Protein AF-A0A540LG36-F1 (afdb_monomer)

Radius of gyration: 17.88 Å; Cα contacts (8 Å, |Δi|>4): 148; chains: 1; bounding box: 39×30×58 Å

Solvent-accessible surface area (backbone atoms only — not comparable to full-atom values): 8344 Å² total; per-residue (Å²): 138,85,85,76,84,74,53,69,62,59,56,51,29,54,52,35,44,75,70,75,39,90,58,82,87,63,57,72,66,62,44,51,52,53,53,48,53,54,43,40,43,53,33,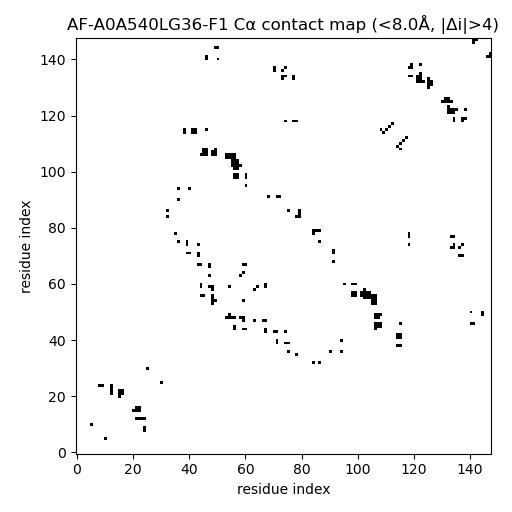24,48,17,49,53,12,50,76,41,79,91,29,21,35,30,46,34,57,71,78,36,40,70,62,39,50,53,42,40,54,38,49,48,52,40,51,24,66,76,65,76,50,82,81,69,83,65,48,68,61,52,49,50,56,52,34,61,79,49,23,83,43,75,35,53,84,58,66,44,78,82,48,49,34,53,60,48,52,53,24,54,52,28,45,75,71,74,42,73,56,61,38,57,67,63,50,48,54,35,43,78,69,64,78,97

Mean predicted aligned error: 4.26 Å

Foldseek 3Di:
DDPDPDDPLVVVQVVCVVVVHHHDDDDPQVVLLVVLLVLLLLLLQQLQLLVVPPAFLLSCVPVVVVSSLVSSVLSQQLSCVVVVHDHDPPSSVVSSVVSVVRRHHHHHCPPCVVGNVVLVVQQVVQVVVVHHRSRVSSNVSCVVSVVD

Nearest PDB structures (foldseek):
  8ix9-assembly1_B  TM=7.275E-01  e=2.380E-02  Pseudomonas aeruginosa
  3i83-assembly1_A  TM=6.604E-01  e=3.869E-02  Methylococcus capsulatus
  5ayv-assembly1_A  TM=7.204E-01  e=1.202E-01  Thermococcus kodakarensis KOD1
  3i83-assembly1_B  TM=6.446E-01  e=3.539E-01  Methylococcus capsulatus

Organism: Malus baccata (NCBI:txid106549)

Secondary structure (DSSP, 8-state):
-------HHHHHHHHHHHTT-------HHHHHHHHHHHHHHHHHHHHHHHHSTT-BHHHHHHHSHHHHHHHHHHHHHHHHHHHT--PPTTHHHHHHHHHHHTTTSBP---SGGGTTHHHHHHHHHHHHTTPPPS-HHHHHHHHHTT--

Sequence (148 aa):
MNKHKKLWASTVADRSHAGGLTCKVLNKEKFQKQMLEKLIWISAFMLVGARHPGTTVGGVEKEYRSEVSSLIAELASAAAAEKGLVFEEAMEHRLCAYSRTVAHFPTAVKEFKWRIGWFYSLSEKAIAEGKPDPCPLHTTWLKDLKVV

pLDDT: mean 94.15, std 10.39, range [35.66, 98.62]

Structure (mmCIF, N/CA/C/O backbone):
data_AF-A0A540LG36-F1
#
_entry.id   AF-A0A540LG36-F1
#
loop_
_atom_site.group_PDB
_atom_site.id
_atom_site.type_symbol
_atom_site.label_atom_id
_atom_site.label_alt_id
_atom_site.label_comp_id
_atom_site.label_asym_id
_atom_site.label_entity_id
_atom_site.label_seq_id
_atom_site.pdbx_PDB_ins_code
_atom_site.Cartn_x
_atom_site.Cartn_y
_atom_site.Cartn_z
_atom_site.occupancy
_atom_site.B_iso_or_equiv
_atom_site.auth_seq_id
_atom_site.auth_comp_id
_atom_site.auth_asym_id
_atom_site.auth_atom_id
_atom_site.pdbx_PDB_model_num
ATOM 1 N N . MET A 1 1 ? -10.102 -16.052 -43.527 1.00 35.66 1 MET A N 1
ATOM 2 C CA . MET A 1 1 ? -8.827 -15.913 -42.787 1.00 35.66 1 MET A CA 1
ATOM 3 C C . MET A 1 1 ? -8.577 -14.422 -42.563 1.00 35.66 1 MET A C 1
ATOM 5 O O . MET A 1 1 ? -8.169 -13.740 -43.492 1.00 35.66 1 MET A O 1
ATOM 9 N N . ASN A 1 2 ? -8.979 -13.868 -41.413 1.00 39.00 2 ASN A N 1
ATOM 10 C CA . ASN A 1 2 ? -9.027 -12.413 -41.216 1.00 39.00 2 ASN A CA 1
ATOM 11 C C . ASN A 1 2 ? -7.686 -11.905 -40.653 1.00 39.00 2 ASN A C 1
ATOM 13 O O . ASN A 1 2 ? -7.287 -12.297 -39.557 1.00 39.00 2 ASN A O 1
ATOM 17 N N . LYS A 1 3 ? -6.971 -11.079 -41.426 1.00 46.31 3 LYS A N 1
ATOM 18 C CA . LYS A 1 3 ? -5.649 -10.531 -41.085 1.00 46.31 3 LYS A CA 1
ATOM 19 C C . LYS A 1 3 ? -5.762 -9.541 -39.912 1.00 46.31 3 LYS A C 1
ATOM 21 O O . LYS A 1 3 ? -6.313 -8.459 -40.053 1.00 46.31 3 LYS A O 1
ATOM 26 N N . HIS A 1 4 ? -5.230 -9.953 -38.761 1.00 51.12 4 HIS A N 1
ATOM 27 C CA . HIS A 1 4 ? -4.716 -9.153 -37.639 1.00 51.12 4 HIS A CA 1
ATOM 28 C C . HIS A 1 4 ? -5.424 -7.829 -37.294 1.00 51.12 4 HIS A C 1
ATOM 30 O O . HIS A 1 4 ? -4.893 -6.743 -37.518 1.00 51.12 4 HIS A O 1
ATOM 36 N N . LYS A 1 5 ? -6.545 -7.907 -36.570 1.00 50.66 5 LYS A N 1
ATOM 37 C CA . LYS A 1 5 ? -6.963 -6.804 -35.693 1.00 50.66 5 LYS A CA 1
ATOM 38 C C . LYS A 1 5 ? -6.040 -6.810 -34.464 1.00 50.66 5 LYS A C 1
ATOM 40 O O . LYS A 1 5 ? -6.318 -7.513 -33.495 1.00 50.66 5 LYS A O 1
ATOM 45 N N . LYS A 1 6 ? -4.902 -6.103 -34.512 1.00 56.28 6 LYS A N 1
ATOM 46 C CA . LYS A 1 6 ? -4.067 -5.905 -33.310 1.00 56.28 6 LYS A CA 1
ATOM 47 C C . LYS A 1 6 ? -4.916 -5.192 -32.251 1.00 56.28 6 LYS A C 1
ATOM 49 O O . LYS A 1 6 ? -5.488 -4.138 -32.524 1.00 56.28 6 LYS A O 1
ATOM 54 N N . LEU A 1 7 ? -5.033 -5.776 -31.055 1.00 80.44 7 LEU A N 1
ATOM 55 C CA . LEU A 1 7 ? -5.702 -5.118 -29.930 1.00 80.44 7 LEU A CA 1
ATOM 56 C C . LEU A 1 7 ? -4.903 -3.873 -29.534 1.00 80.44 7 LEU A C 1
ATOM 58 O O . LEU A 1 7 ? -3.678 -3.941 -29.450 1.00 80.44 7 LEU A O 1
ATOM 62 N N . TRP A 1 8 ? -5.582 -2.764 -29.233 1.00 92.06 8 TRP A N 1
ATOM 63 C CA . TRP A 1 8 ? -4.961 -1.482 -28.864 1.00 92.06 8 TRP A CA 1
ATOM 64 C C . TRP A 1 8 ? -3.843 -1.619 -27.821 1.00 92.06 8 TRP A C 1
ATOM 66 O O . TRP A 1 8 ? -2.798 -0.991 -27.963 1.00 92.06 8 TRP A O 1
ATOM 76 N N . ALA A 1 9 ? -4.018 -2.505 -26.836 1.00 91.88 9 ALA A N 1
ATOM 77 C CA . ALA A 1 9 ? -3.006 -2.797 -25.823 1.00 91.88 9 ALA A CA 1
ATOM 78 C C . ALA A 1 9 ? -1.682 -3.320 -26.416 1.00 91.88 9 ALA A C 1
ATOM 80 O O . ALA A 1 9 ? -0.617 -2.861 -26.017 1.00 91.88 9 ALA A O 1
ATOM 81 N N . SER A 1 10 ? -1.734 -4.227 -27.402 1.00 93.25 10 SER A N 1
ATOM 82 C CA . SER A 1 10 ? -0.529 -4.713 -28.097 1.00 93.25 10 SER A CA 1
ATOM 83 C C . SER A 1 10 ? 0.155 -3.614 -28.905 1.00 93.25 10 SER A C 1
ATOM 85 O O . SER A 1 10 ? 1.371 -3.504 -28.869 1.00 93.25 10 SER A O 1
ATOM 87 N N . THR A 1 11 ? -0.615 -2.740 -29.557 1.00 95.00 11 THR A N 1
ATOM 88 C CA . THR A 1 11 ? -0.055 -1.613 -30.313 1.00 95.00 11 THR A CA 1
ATOM 89 C C . THR A 1 11 ? 0.651 -0.612 -29.398 1.00 95.00 11 THR A C 1
ATOM 91 O O . THR A 1 11 ? 1.697 -0.080 -29.761 1.00 95.00 11 THR A O 1
ATOM 94 N N . VAL A 1 12 ? 0.100 -0.349 -28.208 1.00 94.94 12 VAL A N 1
ATOM 95 C CA . VAL A 1 12 ? 0.756 0.496 -27.199 1.00 94.94 12 VAL A CA 1
ATOM 96 C C . VAL A 1 12 ? 2.036 -0.167 -26.694 1.00 94.94 12 VAL A C 1
ATOM 98 O O . VAL A 1 12 ? 3.071 0.491 -26.667 1.00 94.94 12 VAL A O 1
ATOM 101 N N . ALA A 1 13 ? 1.995 -1.463 -26.374 1.00 95.88 13 ALA A N 1
ATOM 102 C CA . ALA A 1 13 ? 3.178 -2.191 -25.926 1.00 95.88 13 ALA A CA 1
ATOM 103 C C . ALA A 1 13 ? 4.292 -2.203 -26.984 1.00 95.88 13 ALA A C 1
ATOM 105 O O . ALA A 1 13 ? 5.438 -1.915 -26.651 1.00 95.88 13 ALA A O 1
ATOM 106 N N . ASP A 1 14 ? 3.960 -2.442 -28.257 1.00 96.00 14 ASP A N 1
ATOM 107 C CA . ASP A 1 14 ? 4.911 -2.381 -29.375 1.00 96.00 14 ASP A CA 1
ATOM 108 C C . ASP A 1 14 ? 5.592 -1.003 -29.456 1.00 96.00 14 ASP A C 1
ATOM 110 O O . ASP A 1 14 ? 6.807 -0.916 -29.626 1.00 96.00 14 ASP A O 1
ATOM 114 N N . ARG A 1 15 ? 4.827 0.085 -29.283 1.00 96.50 15 ARG A 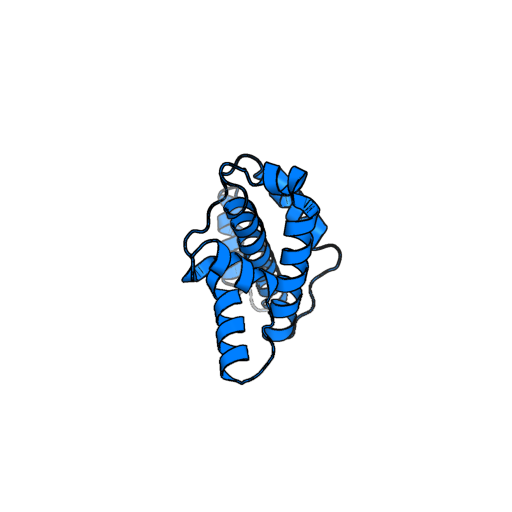N 1
ATOM 115 C CA . ARG A 1 15 ? 5.367 1.456 -29.274 1.00 96.50 15 ARG A CA 1
ATOM 116 C C . ARG A 1 15 ? 6.262 1.721 -28.065 1.00 96.50 15 ARG A C 1
ATOM 118 O O . ARG A 1 15 ? 7.310 2.338 -28.226 1.00 96.50 15 ARG A O 1
ATOM 125 N N . SER A 1 16 ? 5.881 1.251 -26.878 1.00 97.06 16 SER A N 1
ATOM 126 C CA . SER A 1 16 ? 6.720 1.353 -25.679 1.00 97.06 16 SER A CA 1
ATOM 127 C C . SER A 1 16 ? 8.047 0.611 -25.861 1.00 97.06 16 SER A C 1
ATOM 129 O O . SER A 1 16 ? 9.096 1.189 -25.585 1.00 97.06 16 SER A O 1
ATOM 131 N N . HIS A 1 17 ? 8.018 -0.612 -26.402 1.00 97.56 17 HIS A N 1
ATOM 132 C CA . HIS A 1 17 ? 9.227 -1.388 -26.693 1.00 97.56 17 HIS A CA 1
ATOM 133 C C . HIS A 1 17 ? 10.113 -0.719 -27.747 1.00 97.56 17 HIS A C 1
ATOM 135 O O . HIS A 1 17 ? 11.326 -0.662 -27.569 1.00 97.56 17 HIS A O 1
ATOM 141 N N . ALA A 1 18 ? 9.524 -0.154 -28.807 1.00 97.50 18 ALA A N 1
ATOM 142 C CA . ALA A 1 18 ? 10.270 0.613 -29.805 1.00 97.50 18 ALA A CA 1
ATOM 143 C C . ALA A 1 18 ? 10.977 1.844 -29.201 1.00 97.50 18 ALA A C 1
ATOM 145 O O . ALA A 1 18 ? 12.015 2.261 -29.703 1.00 97.50 18 ALA A O 1
ATOM 146 N N . GLY A 1 19 ? 10.442 2.396 -28.107 1.00 97.38 19 GLY A N 1
ATOM 147 C CA . GLY A 1 19 ? 11.064 3.463 -27.319 1.00 97.38 19 GLY A CA 1
ATOM 148 C C . GLY A 1 19 ? 12.032 2.987 -26.228 1.00 97.38 19 GLY A C 1
ATOM 149 O O . GLY A 1 19 ? 12.431 3.796 -25.397 1.00 97.38 19 GLY A O 1
ATOM 150 N N . GLY A 1 20 ? 12.379 1.696 -26.175 1.00 97.06 20 GLY A N 1
ATOM 151 C CA . GLY A 1 20 ? 13.280 1.136 -25.159 1.00 97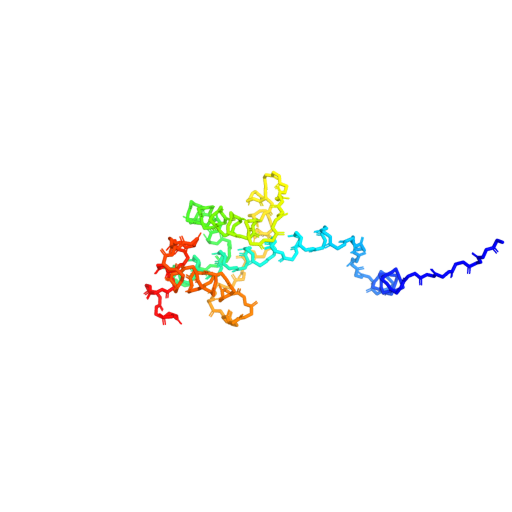.06 20 GLY A CA 1
ATOM 152 C C . GLY A 1 20 ? 12.656 0.957 -23.769 1.00 97.06 20 GLY A C 1
ATOM 153 O O . GLY A 1 20 ? 13.370 0.682 -22.808 1.00 97.06 20 GLY A O 1
ATOM 154 N N . LEU A 1 21 ? 11.333 1.098 -23.641 1.00 97.19 21 LEU A N 1
ATOM 155 C CA . LEU A 1 21 ? 10.604 0.874 -22.393 1.00 97.19 21 LEU A CA 1
ATOM 156 C C . LEU A 1 21 ? 10.082 -0.559 -22.325 1.00 97.19 21 LEU A C 1
ATOM 158 O O . LEU A 1 21 ? 9.698 -1.145 -23.333 1.00 97.19 21 LEU A O 1
ATOM 162 N N . THR A 1 22 ? 9.977 -1.108 -21.120 1.00 94.44 22 THR A N 1
ATOM 163 C CA . THR A 1 22 ? 9.303 -2.390 -20.902 1.00 94.44 22 THR A CA 1
ATOM 164 C C . THR A 1 22 ? 7.790 -2.181 -20.799 1.00 94.44 22 THR A C 1
ATOM 166 O O . THR A 1 22 ? 7.319 -1.281 -20.103 1.00 94.44 22 THR A O 1
ATOM 169 N N . CYS A 1 23 ? 6.996 -3.004 -21.491 1.00 94.56 23 CYS A N 1
ATOM 170 C CA . CYS A 1 23 ? 5.539 -2.942 -21.404 1.00 94.56 23 CYS A CA 1
ATOM 171 C C . CYS A 1 23 ? 4.918 -4.338 -21.480 1.00 94.56 23 CYS A C 1
ATOM 173 O O . CYS A 1 23 ? 4.999 -5.033 -22.492 1.00 94.56 23 CYS A O 1
ATOM 175 N N . LYS A 1 24 ? 4.252 -4.753 -20.401 1.00 93.88 24 LYS A N 1
ATOM 176 C CA . LYS A 1 24 ? 3.571 -6.047 -20.340 1.00 93.88 24 LYS A CA 1
ATOM 177 C C . LYS A 1 24 ? 2.070 -5.859 -20.515 1.00 93.88 24 LYS A C 1
ATOM 179 O O . LYS A 1 24 ? 1.424 -5.211 -19.698 1.00 93.88 24 LYS A O 1
ATOM 184 N N . VAL A 1 25 ? 1.501 -6.481 -21.546 1.00 93.31 25 VAL A N 1
ATOM 185 C CA . VAL A 1 25 ? 0.044 -6.558 -21.709 1.00 93.31 25 VAL A CA 1
ATOM 186 C C . VAL A 1 25 ? -0.503 -7.619 -20.758 1.00 93.31 25 VAL A C 1
ATOM 188 O O . VAL A 1 25 ? -0.100 -8.782 -20.806 1.00 93.31 25 VAL A O 1
ATOM 191 N N . LEU A 1 26 ? -1.425 -7.214 -19.889 1.00 93.19 26 LEU A N 1
ATOM 192 C CA . LEU A 1 26 ? -2.061 -8.079 -18.902 1.00 93.19 26 LEU A CA 1
ATOM 193 C C . LEU A 1 26 ? -3.565 -8.151 -19.144 1.00 93.19 26 LEU A C 1
ATOM 195 O O . LEU A 1 26 ? -4.180 -7.205 -19.634 1.00 93.19 26 LEU A O 1
ATOM 199 N N . ASN A 1 27 ? -4.161 -9.281 -18.765 1.00 92.62 27 ASN A N 1
ATOM 200 C CA . ASN A 1 27 ? -5.611 -9.359 -18.648 1.00 92.62 27 ASN A CA 1
ATOM 201 C C . ASN A 1 27 ? -6.089 -8.534 -17.437 1.00 9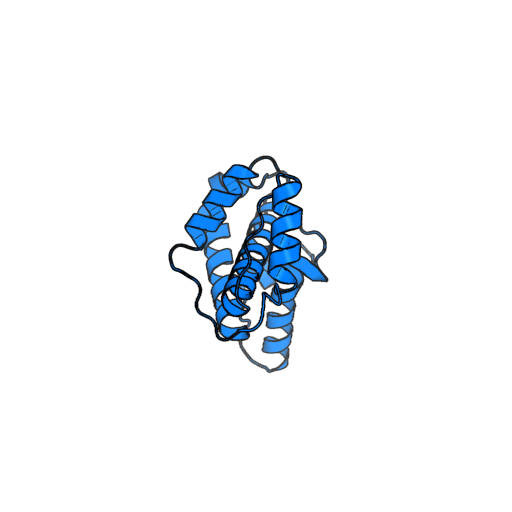2.62 27 ASN A C 1
ATOM 203 O O . ASN A 1 27 ? -5.293 -8.140 -16.581 1.00 92.62 27 ASN A O 1
ATOM 207 N N . LYS A 1 28 ? -7.400 -8.283 -17.371 1.00 90.94 28 LYS A N 1
ATOM 208 C CA . LYS A 1 28 ? -8.014 -7.418 -16.356 1.00 90.94 28 LYS A CA 1
ATOM 209 C C . LYS A 1 28 ? -7.634 -7.811 -14.926 1.00 90.94 28 LYS A C 1
ATOM 211 O O . LYS A 1 28 ? -7.223 -6.951 -14.155 1.00 90.94 28 LYS A O 1
ATOM 216 N N . GLU A 1 29 ? -7.740 -9.093 -14.589 1.00 93.75 29 GLU A N 1
ATOM 217 C CA . GLU A 1 29 ? -7.474 -9.578 -13.233 1.00 93.75 29 GLU A CA 1
ATOM 218 C C . GLU A 1 29 ? -5.996 -9.416 -12.850 1.00 93.75 29 GLU A C 1
ATOM 220 O O . GLU A 1 29 ? -5.686 -8.841 -11.809 1.00 93.75 29 GLU A O 1
ATOM 225 N N . LYS A 1 30 ? -5.066 -9.837 -13.719 1.00 94.75 30 LYS A N 1
ATOM 226 C CA . LYS A 1 30 ? -3.621 -9.690 -13.473 1.00 94.75 30 LYS A CA 1
ATOM 227 C C . LYS A 1 30 ? -3.215 -8.224 -13.348 1.00 94.75 30 LYS A C 1
ATOM 229 O O . LYS A 1 30 ? -2.397 -7.889 -12.496 1.00 94.75 30 LYS A O 1
ATOM 234 N N . PHE A 1 31 ? -3.794 -7.354 -14.175 1.00 94.50 31 PHE A N 1
ATOM 235 C CA . PHE A 1 31 ? -3.565 -5.915 -14.090 1.00 94.50 31 PHE A CA 1
ATOM 236 C C . PHE A 1 31 ? -4.070 -5.342 -12.761 1.00 94.50 31 PHE A C 1
ATOM 238 O O . PHE A 1 31 ? -3.346 -4.607 -12.093 1.00 94.50 31 PHE A O 1
ATOM 245 N N . GLN A 1 32 ? -5.279 -5.722 -12.340 1.00 95.88 32 GLN A N 1
ATOM 246 C CA . GLN A 1 32 ? -5.863 -5.270 -11.080 1.00 95.88 32 GLN A CA 1
ATOM 247 C C . GLN A 1 32 ? -5.034 -5.714 -9.869 1.00 95.88 32 GLN A C 1
ATOM 249 O O . GLN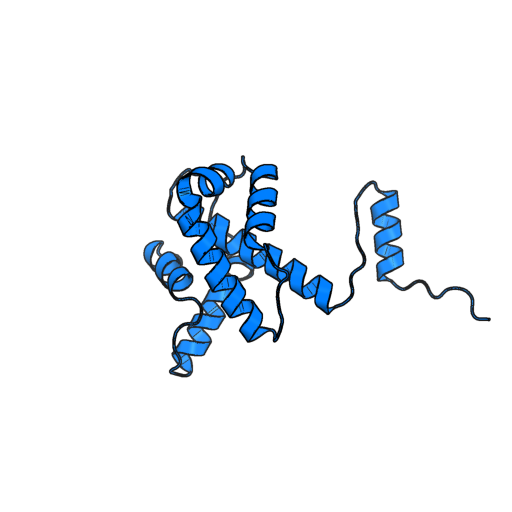 A 1 32 ? -4.773 -4.890 -8.994 1.00 95.88 32 GLN A O 1
ATOM 254 N N . LYS A 1 33 ? -4.557 -6.968 -9.844 1.00 96.38 33 LYS A N 1
ATOM 255 C CA . LYS A 1 33 ? -3.648 -7.455 -8.793 1.00 96.38 33 LYS A CA 1
ATOM 256 C C . LYS A 1 33 ? -2.374 -6.612 -8.732 1.00 96.38 33 LYS A C 1
ATOM 258 O O . LYS A 1 33 ? -2.046 -6.107 -7.668 1.00 96.38 33 LYS A O 1
ATOM 263 N N . GLN A 1 34 ? -1.704 -6.369 -9.862 1.00 95.44 34 GLN A N 1
ATOM 264 C CA . GLN A 1 34 ? -0.477 -5.560 -9.879 1.00 95.44 34 GLN A CA 1
ATOM 265 C C . GLN A 1 34 ? -0.698 -4.094 -9.482 1.00 95.44 34 GLN A C 1
ATOM 267 O O . GLN A 1 34 ? 0.140 -3.521 -8.786 1.00 95.44 34 GLN A O 1
ATOM 272 N N . MET A 1 35 ? -1.820 -3.484 -9.883 1.00 96.19 35 MET A N 1
ATOM 273 C CA . MET A 1 35 ? -2.163 -2.133 -9.427 1.00 96.19 35 MET A CA 1
ATOM 274 C C . MET A 1 35 ? -2.343 -2.081 -7.910 1.00 96.19 35 MET A C 1
ATOM 276 O O . MET A 1 35 ? -1.837 -1.164 -7.269 1.00 96.19 35 MET A O 1
ATOM 280 N N . LEU A 1 36 ? -3.039 -3.064 -7.335 1.00 97.44 36 LEU A N 1
ATOM 281 C CA . LEU A 1 36 ? -3.253 -3.126 -5.893 1.00 97.44 36 LEU A CA 1
ATOM 282 C C . LEU A 1 36 ? -1.966 -3.449 -5.140 1.00 97.44 36 LEU A C 1
ATOM 284 O O . LEU A 1 36 ? -1.713 -2.798 -4.139 1.00 97.44 36 LEU A O 1
ATOM 288 N N . GLU A 1 37 ? -1.113 -4.352 -5.633 1.00 97.56 37 GLU A N 1
ATOM 289 C CA . GLU A 1 37 ? 0.215 -4.586 -5.043 1.00 97.56 37 GLU A CA 1
ATOM 290 C C . GLU A 1 37 ? 1.030 -3.284 -4.996 1.00 97.56 37 GLU A C 1
ATOM 292 O O . GLU A 1 37 ? 1.626 -2.951 -3.971 1.00 97.56 37 GLU A O 1
ATOM 297 N N . LYS A 1 38 ? 1.009 -2.493 -6.079 1.00 96.56 38 LYS A N 1
ATOM 298 C CA . LYS A 1 38 ? 1.690 -1.192 -6.120 1.00 96.56 38 LYS A CA 1
ATOM 299 C C . LYS A 1 38 ? 1.077 -0.180 -5.147 1.00 96.56 38 LYS A C 1
ATOM 301 O O . LYS A 1 38 ? 1.821 0.594 -4.540 1.00 96.56 38 LYS A O 1
ATOM 306 N N . LEU A 1 39 ? -0.248 -0.182 -5.001 1.00 97.75 39 LEU A N 1
ATOM 307 C CA . LEU A 1 39 ? -0.964 0.678 -4.061 1.00 97.75 39 LEU A CA 1
ATOM 308 C C . LEU A 1 39 ? -0.674 0.289 -2.604 1.00 97.75 39 LEU A C 1
ATOM 310 O O . LEU A 1 39 ? -0.352 1.150 -1.798 1.00 97.75 39 LEU A O 1
ATOM 314 N N . ILE A 1 40 ? -0.711 -1.004 -2.280 1.00 98.31 40 ILE A N 1
ATOM 315 C CA . ILE A 1 40 ? -0.345 -1.548 -0.966 1.00 98.31 40 ILE A CA 1
ATOM 316 C C . ILE A 1 40 ? 1.092 -1.160 -0.629 1.00 98.31 40 ILE A C 1
ATOM 318 O O . ILE A 1 40 ? 1.346 -0.634 0.450 1.00 98.31 40 ILE A O 1
ATOM 322 N N . TRP A 1 41 ? 2.023 -1.354 -1.568 1.00 98.50 41 TRP A N 1
ATOM 323 C CA . TRP A 1 41 ? 3.423 -0.984 -1.385 1.00 98.50 41 TRP A CA 1
ATOM 324 C C . TRP A 1 41 ? 3.585 0.489 -1.026 1.00 98.50 41 TRP A C 1
ATOM 326 O O . TRP A 1 41 ? 4.221 0.811 -0.025 1.00 98.50 41 TRP A O 1
ATOM 336 N N . ILE A 1 42 ? 3.007 1.390 -1.828 1.00 97.75 42 ILE A N 1
ATOM 337 C CA . ILE A 1 42 ? 3.188 2.822 -1.591 1.00 97.75 42 ILE A CA 1
ATOM 338 C C . ILE A 1 42 ? 2.485 3.256 -0.308 1.00 97.75 42 ILE A C 1
ATOM 340 O O . ILE A 1 42 ? 3.047 4.054 0.434 1.00 97.75 42 ILE A O 1
ATOM 344 N N . SER A 1 43 ? 1.306 2.704 -0.010 1.00 97.81 43 SER A N 1
ATOM 345 C CA . SER A 1 43 ? 0.579 3.024 1.214 1.00 97.81 43 SER A CA 1
ATOM 346 C C . SER A 1 43 ? 1.336 2.564 2.453 1.00 97.81 43 SER A C 1
ATOM 348 O O . SER A 1 43 ? 1.486 3.342 3.390 1.00 97.81 43 SER A O 1
ATOM 350 N N . ALA A 1 44 ? 1.898 1.353 2.430 1.00 98.25 44 ALA A N 1
ATOM 351 C CA . ALA A 1 44 ? 2.634 0.810 3.560 1.00 98.25 44 ALA A CA 1
ATOM 352 C C . ALA A 1 44 ? 3.975 1.519 3.792 1.00 98.25 44 ALA A C 1
ATOM 354 O O . ALA A 1 44 ? 4.228 2.029 4.881 1.00 98.25 44 ALA A O 1
ATOM 355 N N . PHE A 1 45 ? 4.824 1.605 2.763 1.00 98.31 45 PHE A N 1
ATOM 356 C CA . PHE A 1 45 ? 6.167 2.174 2.906 1.00 98.31 45 PHE A CA 1
ATOM 357 C C . PHE A 1 45 ? 6.147 3.669 3.224 1.00 98.31 45 PHE A C 1
ATOM 359 O O . PHE A 1 45 ? 6.952 4.136 4.029 1.00 98.31 45 PHE A O 1
ATOM 366 N N . MET A 1 46 ? 5.233 4.430 2.616 1.00 97.69 46 MET A N 1
ATOM 367 C CA . MET A 1 46 ? 5.157 5.869 2.870 1.00 97.69 46 MET A CA 1
ATOM 368 C C . MET A 1 46 ? 4.566 6.177 4.243 1.00 97.69 46 MET A C 1
ATOM 370 O O . MET A 1 46 ? 5.017 7.128 4.876 1.00 97.69 46 MET A O 1
ATOM 374 N N . LEU A 1 47 ? 3.591 5.386 4.711 1.00 97.88 47 LEU A N 1
ATOM 375 C CA . LEU A 1 47 ? 2.988 5.583 6.028 1.00 97.88 47 LEU A CA 1
ATOM 376 C C . LEU A 1 47 ? 3.952 5.198 7.153 1.00 97.88 47 LEU A C 1
ATOM 378 O O . LEU A 1 47 ? 4.171 6.007 8.049 1.00 97.88 47 LEU A O 1
ATOM 382 N N . VAL A 1 48 ? 4.580 4.017 7.080 1.00 98.25 48 VAL A N 1
ATOM 383 C CA . VAL A 1 48 ? 5.603 3.612 8.062 1.00 98.25 48 VAL A CA 1
ATOM 384 C C . VAL A 1 48 ? 6.745 4.617 8.064 1.00 98.25 48 VAL A C 1
ATOM 386 O O . VAL A 1 48 ? 7.153 5.088 9.117 1.00 98.25 48 VAL A O 1
ATOM 389 N N . GLY A 1 49 ? 7.216 5.037 6.891 1.00 97.94 49 GLY A N 1
ATOM 390 C CA . GLY A 1 49 ? 8.281 6.024 6.842 1.00 97.94 49 GLY A CA 1
ATOM 391 C C . GLY A 1 49 ? 7.891 7.400 7.396 1.00 97.94 49 GLY A C 1
ATOM 392 O O . GLY A 1 49 ? 8.704 8.063 8.026 1.00 97.94 49 GLY A O 1
ATOM 393 N N . ALA A 1 50 ? 6.632 7.820 7.257 1.00 96.75 50 ALA A N 1
ATOM 394 C CA . ALA A 1 50 ? 6.151 9.046 7.895 1.00 96.75 50 ALA A CA 1
ATOM 395 C C . ALA A 1 50 ? 6.078 8.947 9.431 1.00 96.75 50 ALA A C 1
ATOM 397 O O . ALA A 1 50 ? 6.205 9.972 10.099 1.00 96.75 50 ALA A O 1
ATOM 398 N N . ARG A 1 51 ? 5.926 7.736 9.993 1.00 97.12 51 ARG A N 1
ATOM 399 C CA . ARG A 1 51 ? 6.036 7.480 11.445 1.00 97.12 51 ARG A CA 1
ATOM 400 C C . ARG A 1 51 ? 7.464 7.589 11.971 1.00 97.12 51 ARG A C 1
ATOM 402 O O . ARG A 1 51 ? 7.639 7.811 13.164 1.00 97.12 51 ARG A O 1
ATOM 409 N N . HIS A 1 52 ? 8.461 7.485 11.094 1.00 97.50 52 HIS A N 1
ATOM 410 C CA . HIS A 1 52 ? 9.883 7.524 11.436 1.00 97.50 52 HIS A CA 1
ATOM 411 C C . HIS A 1 52 ? 10.570 8.681 10.689 1.00 97.50 52 HIS A C 1
ATOM 413 O O . HIS A 1 52 ? 11.199 8.460 9.649 1.00 97.50 52 HIS A O 1
ATOM 419 N N . PRO A 1 53 ? 10.425 9.937 11.166 1.00 94.00 53 PRO A N 1
ATOM 420 C CA . PRO A 1 53 ? 10.827 11.128 10.422 1.00 94.00 53 PRO A CA 1
ATOM 421 C C . PRO A 1 53 ? 12.270 11.078 9.914 1.00 94.00 53 PRO A C 1
ATOM 423 O O . PRO A 1 53 ? 13.199 10.772 10.656 1.00 94.00 53 PRO A O 1
ATOM 426 N N . GLY A 1 54 ? 12.457 11.421 8.638 1.00 93.69 54 GLY A N 1
ATOM 427 C CA . GLY A 1 54 ? 13.770 11.427 7.987 1.00 93.69 54 GLY A CA 1
ATOM 428 C C . GLY A 1 54 ? 14.219 10.072 7.435 1.00 93.69 54 GLY A C 1
ATOM 429 O O . GLY A 1 54 ? 15.267 10.011 6.795 1.00 93.69 54 GLY A O 1
ATOM 430 N N . THR A 1 55 ? 13.437 9.004 7.618 1.00 97.62 55 THR A N 1
ATOM 431 C CA . THR A 1 55 ? 13.761 7.707 7.020 1.00 97.62 55 THR A CA 1
ATOM 432 C C . THR A 1 55 ? 13.541 7.693 5.502 1.00 97.62 55 THR A C 1
ATOM 434 O O . THR A 1 55 ? 12.770 8.470 4.927 1.00 97.62 55 THR A O 1
ATOM 437 N N . THR A 1 56 ? 14.247 6.788 4.833 1.00 98.50 56 THR A N 1
ATOM 438 C CA . THR A 1 56 ? 14.074 6.493 3.409 1.00 98.50 56 THR A CA 1
ATOM 439 C C . THR A 1 56 ? 13.310 5.186 3.235 1.00 98.50 56 THR A C 1
ATOM 441 O O . THR A 1 56 ? 13.130 4.418 4.179 1.00 98.50 56 THR A O 1
ATOM 444 N N . VAL A 1 57 ? 12.898 4.871 2.007 1.00 98.44 57 VAL A N 1
ATOM 445 C CA . VAL A 1 57 ? 12.265 3.579 1.694 1.00 98.44 57 VAL A CA 1
ATOM 446 C C . VAL A 1 57 ? 13.155 2.394 2.102 1.00 98.44 57 VAL A C 1
ATOM 448 O O . VAL A 1 57 ? 12.652 1.394 2.612 1.00 98.44 57 VAL A O 1
ATOM 451 N N . GLY A 1 58 ? 14.473 2.507 1.918 1.00 98.31 58 GLY A N 1
ATOM 452 C CA . GLY A 1 58 ? 15.433 1.496 2.363 1.00 98.31 58 GLY A CA 1
ATOM 453 C C . GLY A 1 58 ? 15.557 1.425 3.883 1.00 98.31 58 GLY A C 1
ATOM 454 O O . GLY A 1 58 ? 15.658 0.331 4.430 1.00 98.31 58 GLY A O 1
ATOM 455 N N . GLY A 1 59 ? 15.487 2.571 4.568 1.00 98.31 59 GLY A N 1
ATOM 456 C CA . GLY A 1 59 ? 15.427 2.623 6.030 1.00 98.31 59 GLY A CA 1
ATOM 457 C C . GLY A 1 59 ? 14.189 1.914 6.582 1.00 98.31 59 GLY A C 1
ATOM 458 O O . GLY A 1 59 ? 14.312 1.109 7.498 1.00 98.31 59 GLY A O 1
ATOM 459 N N . VAL A 1 60 ? 13.015 2.119 5.969 1.00 98.56 60 VAL A N 1
ATOM 460 C CA . VAL A 1 60 ? 11.785 1.372 6.303 1.00 98.56 60 VAL A CA 1
ATOM 461 C C . VAL A 1 60 ? 11.968 -0.129 6.128 1.00 98.56 60 VAL A C 1
ATOM 463 O O . VAL A 1 60 ? 11.625 -0.895 7.023 1.00 98.56 60 VAL A O 1
ATOM 466 N N . GLU A 1 61 ? 12.516 -0.561 4.991 1.00 97.94 61 GLU A N 1
ATOM 467 C CA . GLU A 1 61 ? 12.703 -1.988 4.720 1.00 97.94 61 GLU A CA 1
ATOM 468 C C . GLU A 1 61 ? 13.674 -2.647 5.704 1.00 97.94 61 GLU A C 1
ATOM 470 O O . GLU A 1 61 ? 13.415 -3.763 6.143 1.00 97.94 61 GLU A O 1
ATOM 475 N N . LYS A 1 62 ? 14.755 -1.957 6.077 1.00 97.75 62 LYS A N 1
ATOM 476 C CA . LYS A 1 62 ? 15.820 -2.512 6.915 1.00 97.75 62 LYS A CA 1
ATOM 477 C C . LYS A 1 62 ? 15.521 -2.431 8.413 1.00 97.75 62 LYS A C 1
ATOM 479 O O . LYS A 1 62 ? 15.690 -3.421 9.116 1.00 97.75 62 LYS A O 1
ATOM 484 N N . GLU A 1 63 ? 15.097 -1.266 8.894 1.00 98.19 63 GLU A N 1
ATOM 485 C CA . GLU A 1 63 ? 14.991 -0.965 10.330 1.00 98.19 63 GLU A CA 1
ATOM 486 C C . GLU A 1 63 ? 13.565 -1.179 10.869 1.00 98.19 63 GL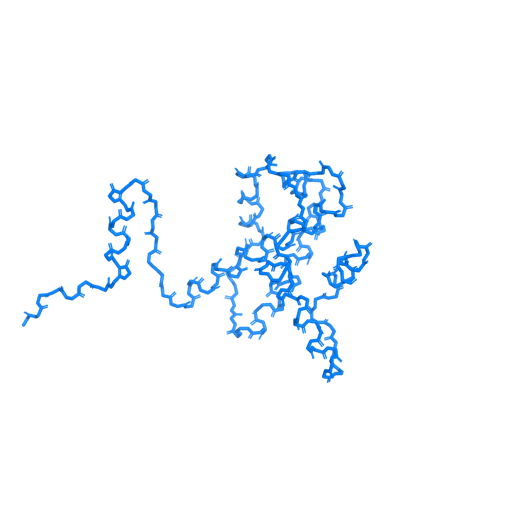U A C 1
ATOM 488 O O . GLU A 1 63 ? 13.384 -1.486 12.043 1.00 98.19 63 GLU A O 1
ATOM 493 N N . TYR A 1 64 ? 12.545 -1.085 10.006 1.00 98.31 64 TYR A N 1
ATOM 494 C CA . TYR A 1 64 ? 11.124 -1.139 10.385 1.00 98.31 64 TYR A CA 1
ATOM 495 C C . TYR A 1 64 ? 10.372 -2.263 9.655 1.00 98.31 64 TYR A C 1
ATOM 497 O O . TYR A 1 64 ? 9.185 -2.155 9.326 1.00 98.31 64 TYR A O 1
ATOM 505 N N . ARG A 1 65 ? 11.078 -3.374 9.395 1.00 97.75 65 ARG A N 1
ATOM 506 C CA . ARG A 1 65 ? 10.588 -4.503 8.592 1.00 97.75 65 ARG A CA 1
ATOM 507 C C . ARG A 1 65 ? 9.282 -5.091 9.129 1.00 97.75 65 ARG A C 1
ATOM 509 O O . ARG A 1 65 ? 8.389 -5.382 8.342 1.00 97.75 65 ARG A O 1
ATOM 516 N N . SER A 1 66 ? 9.166 -5.259 10.445 1.00 98.19 66 SER A N 1
ATOM 517 C CA . SER A 1 66 ? 7.983 -5.842 11.094 1.00 98.19 66 SER A CA 1
ATOM 518 C C . SER A 1 66 ? 6.742 -4.955 10.961 1.00 98.19 66 SER A C 1
ATOM 520 O O . SER A 1 66 ? 5.654 -5.466 10.682 1.00 98.19 66 SER A O 1
ATOM 522 N N . GLU A 1 67 ? 6.900 -3.635 11.106 1.00 98.50 67 GLU A N 1
ATOM 523 C CA . GLU A 1 67 ? 5.817 -2.662 10.924 1.00 98.50 67 GLU A CA 1
ATOM 524 C C . GLU A 1 67 ? 5.301 -2.699 9.486 1.00 98.50 67 GLU A C 1
ATOM 526 O O . GLU A 1 67 ? 4.098 -2.845 9.259 1.00 98.50 67 GLU A O 1
ATOM 531 N N . VAL A 1 68 ? 6.209 -2.639 8.503 1.00 98.25 68 VAL A N 1
ATOM 532 C CA . VAL A 1 68 ? 5.807 -2.643 7.093 1.00 98.25 68 VAL A CA 1
ATOM 533 C C . VAL A 1 68 ? 5.217 -3.989 6.666 1.00 98.25 68 VAL A C 1
ATOM 535 O O . VAL A 1 68 ? 4.240 -3.994 5.924 1.00 98.25 68 VAL A O 1
ATOM 538 N N . SER A 1 69 ? 5.716 -5.125 7.172 1.00 98.38 69 SER A N 1
ATOM 539 C CA . SER A 1 69 ? 5.113 -6.446 6.921 1.00 98.38 69 SER A CA 1
ATOM 540 C C . SER A 1 69 ? 3.687 -6.535 7.456 1.00 98.38 69 SER A C 1
ATOM 542 O O . SER A 1 69 ? 2.796 -7.005 6.749 1.00 98.38 69 SER A O 1
ATOM 544 N N . SER A 1 70 ? 3.468 -6.064 8.688 1.00 98.44 70 SER A N 1
ATOM 545 C CA . SER A 1 70 ? 2.152 -6.097 9.337 1.00 98.44 70 SER A CA 1
ATOM 546 C C . SER A 1 70 ? 1.147 -5.239 8.575 1.00 98.44 70 SER A C 1
ATOM 548 O O . SER A 1 70 ? 0.038 -5.686 8.286 1.00 98.44 70 SER A O 1
ATOM 550 N N . LEU A 1 71 ? 1.566 -4.039 8.162 1.00 98.62 71 LEU A N 1
ATOM 551 C CA . LEU A 1 71 ? 0.715 -3.155 7.377 1.00 98.62 71 LEU A CA 1
ATOM 552 C C . LEU A 1 71 ? 0.454 -3.708 5.968 1.00 98.62 71 LEU A C 1
ATOM 554 O O . LEU A 1 71 ? -0.681 -3.674 5.508 1.00 98.62 71 LEU A O 1
ATOM 558 N N . ILE A 1 72 ? 1.454 -4.280 5.286 1.00 98.62 72 ILE A N 1
ATOM 559 C CA . ILE A 1 72 ? 1.242 -4.947 3.988 1.00 98.62 72 ILE A CA 1
ATOM 560 C C . ILE A 1 72 ? 0.198 -6.062 4.115 1.00 98.62 72 ILE A C 1
ATOM 562 O O . ILE A 1 72 ? -0.678 -6.159 3.258 1.00 98.62 72 ILE A O 1
ATOM 566 N N . ALA A 1 73 ? 0.278 -6.889 5.161 1.00 98.38 73 ALA A N 1
ATOM 567 C CA . ALA A 1 73 ? -0.658 -7.988 5.378 1.00 98.38 73 ALA A CA 1
ATOM 568 C C . ALA A 1 73 ? -2.096 -7.491 5.609 1.00 98.38 73 ALA A C 1
ATOM 570 O O . ALA A 1 73 ? -3.027 -8.005 4.985 1.00 98.38 73 ALA A O 1
ATOM 571 N N . GLU A 1 74 ? -2.273 -6.462 6.441 1.00 98.62 74 GLU A N 1
ATOM 572 C CA . GLU A 1 74 ? -3.573 -5.828 6.687 1.00 98.62 74 GLU A CA 1
ATOM 573 C C . GLU A 1 74 ? -4.183 -5.270 5.392 1.00 98.62 74 GLU A C 1
ATOM 575 O O . GLU A 1 74 ? -5.289 -5.648 4.999 1.00 98.62 74 GLU A O 1
ATOM 580 N N . LEU A 1 75 ? -3.431 -4.427 4.676 1.00 98.50 75 LEU A N 1
ATOM 581 C CA . LEU A 1 75 ? -3.907 -3.787 3.449 1.00 98.50 75 LEU A CA 1
ATOM 582 C C . LEU A 1 75 ? -4.201 -4.811 2.342 1.00 98.50 75 LEU A C 1
ATOM 584 O O . LEU A 1 75 ? -5.154 -4.647 1.577 1.00 98.50 75 LEU A O 1
ATOM 588 N N . ALA A 1 76 ? -3.413 -5.885 2.257 1.00 98.19 76 ALA A N 1
ATOM 589 C CA . ALA A 1 76 ? -3.661 -6.978 1.324 1.00 98.19 76 ALA A CA 1
ATOM 590 C C . ALA A 1 76 ? -4.9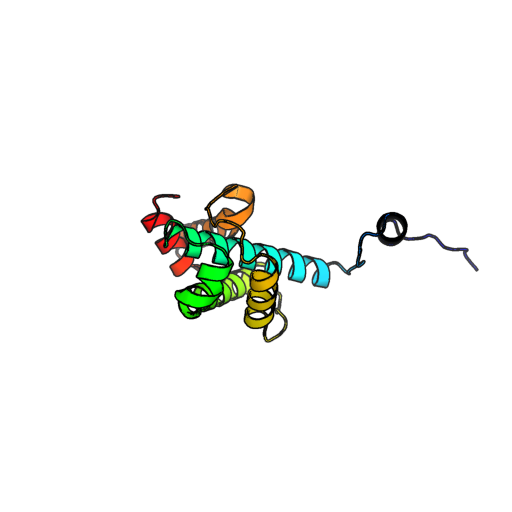59 -7.720 1.638 1.00 98.19 76 ALA A C 1
ATOM 592 O O . ALA A 1 76 ? -5.733 -7.988 0.721 1.00 98.19 76 ALA A O 1
ATOM 593 N N . SER A 1 77 ? -5.216 -8.010 2.916 1.00 98.06 77 SER A N 1
ATOM 594 C CA . SER A 1 77 ? -6.457 -8.644 3.365 1.00 98.06 77 SER A CA 1
ATOM 595 C C . SER A 1 77 ? -7.677 -7.791 3.002 1.00 98.06 77 SER A C 1
ATOM 597 O O . SER A 1 77 ? -8.606 -8.272 2.348 1.00 98.06 77 SER A O 1
ATOM 599 N N . ALA A 1 78 ? -7.632 -6.491 3.313 1.00 98.12 78 ALA A N 1
ATOM 600 C CA . ALA A 1 78 ? -8.707 -5.558 2.986 1.00 98.12 78 ALA A CA 1
ATOM 601 C C . ALA A 1 78 ? -8.937 -5.435 1.468 1.00 98.12 78 ALA A C 1
ATOM 603 O O . ALA A 1 78 ? -10.074 -5.511 1.000 1.00 98.12 78 ALA A O 1
ATOM 604 N N . ALA A 1 79 ? -7.867 -5.300 0.675 1.00 97.75 79 ALA A N 1
ATOM 605 C CA . ALA A 1 79 ? -7.968 -5.221 -0.783 1.00 97.75 79 ALA A CA 1
ATOM 606 C C . ALA A 1 79 ? -8.506 -6.517 -1.411 1.00 97.75 79 ALA A C 1
ATOM 608 O O . ALA A 1 79 ? -9.296 -6.456 -2.358 1.00 97.75 79 ALA A O 1
ATOM 609 N N . ALA A 1 80 ? -8.085 -7.675 -0.897 1.00 97.50 80 ALA A N 1
ATOM 610 C CA . ALA A 1 80 ? -8.548 -8.983 -1.343 1.00 97.50 80 ALA A CA 1
ATOM 611 C C . ALA A 1 80 ? -10.050 -9.157 -1.097 1.00 97.50 80 ALA A C 1
ATOM 613 O O . ALA A 1 80 ? -10.779 -9.515 -2.025 1.00 97.50 80 ALA A O 1
ATOM 614 N N . ALA A 1 81 ? -10.518 -8.823 0.110 1.00 97.56 81 ALA A N 1
ATOM 615 C CA . ALA A 1 81 ? -11.930 -8.875 0.474 1.00 97.56 81 ALA A CA 1
ATOM 616 C C . ALA A 1 81 ? -12.783 -7.914 -0.373 1.00 97.56 81 ALA A C 1
ATOM 618 O O . ALA A 1 81 ? -13.799 -8.316 -0.934 1.00 97.56 81 ALA A O 1
ATOM 619 N N . GLU A 1 82 ? -12.341 -6.665 -0.535 1.00 97.12 82 GLU A N 1
ATOM 620 C CA . GLU A 1 82 ? -13.066 -5.630 -1.286 1.00 97.12 82 GLU A CA 1
ATOM 621 C C . GLU A 1 82 ? -13.162 -5.934 -2.791 1.00 97.12 82 GLU A C 1
ATOM 623 O O . GLU A 1 82 ? -14.127 -5.545 -3.449 1.00 97.12 82 GLU A O 1
ATOM 628 N N . LYS A 1 83 ? -12.162 -6.605 -3.375 1.00 96.38 83 LYS A N 1
ATOM 629 C CA . LYS A 1 83 ? -12.124 -6.895 -4.820 1.00 96.38 83 LYS A CA 1
ATOM 630 C C . LYS A 1 83 ? -12.411 -8.346 -5.186 1.00 96.38 83 LYS A C 1
ATOM 632 O O . LYS A 1 83 ? -12.409 -8.651 -6.378 1.00 96.38 83 LYS A O 1
ATOM 637 N N . GLY A 1 84 ? -12.674 -9.210 -4.206 1.00 96.44 84 GLY A N 1
ATOM 638 C CA . GLY A 1 84 ? -12.935 -10.632 -4.428 1.00 96.44 84 GLY A CA 1
ATOM 639 C C . GLY A 1 84 ? -11.776 -11.331 -5.139 1.00 96.44 84 GLY A C 1
ATOM 640 O O . GLY A 1 84 ? -11.998 -12.076 -6.091 1.00 96.44 84 GLY A O 1
ATOM 641 N N . LEU A 1 85 ? -10.538 -11.035 -4.732 1.00 95.31 85 LEU A N 1
ATOM 642 C CA . LEU A 1 85 ? -9.324 -11.552 -5.369 1.00 95.31 85 LEU A CA 1
ATOM 643 C C . LEU A 1 85 ? -8.396 -12.235 -4.371 1.00 95.31 85 LEU A C 1
ATOM 645 O O . LEU A 1 85 ? -8.457 -11.990 -3.173 1.00 95.31 85 LEU A O 1
ATOM 649 N N . VAL A 1 86 ? -7.496 -13.060 -4.901 1.00 96.12 86 VAL A N 1
ATOM 650 C CA . VAL A 1 86 ? -6.425 -13.712 -4.141 1.00 96.12 86 VAL A CA 1
ATOM 651 C C . VAL A 1 86 ? -5.088 -13.254 -4.711 1.00 96.12 86 VAL A C 1
ATOM 653 O O . VAL A 1 86 ? -4.853 -13.375 -5.921 1.00 96.12 86 VAL A O 1
ATOM 656 N N . PHE A 1 87 ? -4.242 -12.680 -3.857 1.00 96.44 87 PHE A N 1
ATOM 657 C CA . PHE A 1 87 ? -2.877 -12.303 -4.218 1.00 96.44 87 PHE A CA 1
ATOM 658 C C . PHE A 1 87 ? -1.970 -13.531 -4.274 1.00 96.44 87 PHE A C 1
ATOM 660 O O . PHE A 1 87 ? -2.190 -14.512 -3.571 1.00 96.44 87 PHE A O 1
ATOM 667 N N . GLU A 1 88 ? -0.935 -13.455 -5.106 1.00 95.00 88 GLU A N 1
ATOM 668 C CA . GLU A 1 88 ? 0.078 -14.507 -5.180 1.00 95.00 88 GLU A CA 1
ATOM 669 C C . GLU A 1 88 ? 0.903 -14.544 -3.888 1.00 95.00 88 GLU A C 1
ATOM 671 O O . GLU A 1 88 ? 1.237 -13.491 -3.329 1.00 95.00 88 GLU A O 1
ATOM 676 N N . GLU A 1 89 ? 1.302 -15.745 -3.469 1.00 92.19 89 GLU A N 1
ATOM 677 C CA . GLU A 1 89 ? 2.147 -15.972 -2.292 1.00 92.19 89 GLU A CA 1
ATOM 678 C C . GLU A 1 89 ? 3.430 -15.130 -2.315 1.00 92.19 89 GLU A C 1
ATOM 680 O O . GLU A 1 89 ? 3.896 -14.701 -3.372 1.00 92.19 89 GLU A O 1
ATOM 685 N N . ALA A 1 90 ? 4.028 -14.887 -1.145 1.00 93.75 90 ALA A N 1
ATOM 686 C CA . ALA A 1 90 ? 5.263 -14.108 -1.001 1.00 93.75 90 ALA A CA 1
ATOM 687 C C . ALA A 1 90 ? 5.201 -12.679 -1.594 1.00 93.75 90 ALA A C 1
ATOM 689 O O . ALA A 1 90 ? 6.233 -12.094 -1.934 1.00 93.75 90 ALA A O 1
ATOM 690 N N . MET A 1 91 ? 4.002 -12.091 -1.707 1.00 95.69 91 MET A N 1
ATOM 691 C CA . MET A 1 91 ? 3.813 -10.696 -2.124 1.00 95.69 91 MET A CA 1
ATOM 692 C C . MET A 1 91 ? 4.655 -9.738 -1.281 1.00 95.69 91 MET A C 1
ATOM 694 O O . MET A 1 91 ? 5.370 -8.905 -1.824 1.00 95.69 91 MET A O 1
ATOM 698 N N . GLU A 1 92 ? 4.629 -9.901 0.036 1.00 96.06 92 GLU A N 1
ATOM 699 C CA . GLU A 1 92 ? 5.397 -9.083 0.972 1.00 96.06 92 GLU A CA 1
ATOM 700 C C . GLU A 1 92 ? 6.912 -9.132 0.679 1.00 96.06 92 GLU A C 1
ATOM 702 O O . GLU A 1 92 ? 7.547 -8.083 0.558 1.00 96.06 92 GLU A O 1
ATOM 707 N N . HIS A 1 93 ? 7.470 -10.313 0.391 1.00 96.38 93 HIS A N 1
ATOM 708 C CA . HIS A 1 93 ? 8.862 -10.449 -0.044 1.00 96.38 93 HIS A CA 1
ATOM 709 C C . HIS A 1 93 ? 9.144 -9.730 -1.378 1.00 96.38 93 HIS A C 1
ATOM 711 O O . HIS A 1 93 ? 10.167 -9.051 -1.505 1.00 96.38 93 HIS A O 1
ATOM 717 N N . ARG A 1 94 ? 8.243 -9.827 -2.371 1.00 97.06 94 ARG A N 1
ATOM 718 C CA . ARG A 1 94 ? 8.383 -9.099 -3.651 1.00 97.06 94 ARG A CA 1
ATOM 719 C C . ARG A 1 94 ? 8.360 -7.586 -3.452 1.00 97.06 94 ARG A C 1
ATOM 721 O O . ARG A 1 94 ? 9.170 -6.881 -4.050 1.00 97.06 94 ARG A O 1
ATOM 728 N N . LEU A 1 95 ? 7.449 -7.095 -2.616 1.00 98.06 95 LEU A N 1
ATOM 729 C CA . LEU A 1 95 ? 7.303 -5.673 -2.328 1.00 98.06 95 LEU A CA 1
ATOM 730 C C . LEU A 1 95 ? 8.557 -5.113 -1.652 1.00 98.06 95 LEU A C 1
ATOM 732 O O . LEU A 1 95 ? 9.049 -4.063 -2.061 1.00 98.06 95 LEU A O 1
ATOM 736 N N . CYS A 1 96 ? 9.138 -5.842 -0.701 1.00 97.62 96 CYS A N 1
ATOM 737 C CA . CYS A 1 96 ? 10.380 -5.424 -0.051 1.00 97.62 96 CYS A CA 1
ATOM 738 C C . CYS A 1 96 ? 11.598 -5.547 -0.969 1.00 97.62 96 CYS A C 1
ATOM 740 O O . CYS A 1 96 ? 12.459 -4.669 -0.969 1.00 97.62 96 CYS A O 1
ATOM 742 N N . ALA A 1 97 ? 11.641 -6.560 -1.839 1.00 97.38 97 ALA A N 1
ATOM 743 C CA . ALA A 1 97 ? 12.653 -6.630 -2.890 1.00 97.38 97 ALA A CA 1
ATOM 744 C C . ALA A 1 97 ? 12.602 -5.424 -3.831 1.00 97.38 97 ALA A C 1
ATOM 746 O O . ALA A 1 97 ? 13.641 -4.837 -4.134 1.00 97.38 97 ALA A O 1
ATOM 747 N N . TYR A 1 98 ? 11.402 -5.007 -4.234 1.00 97.31 98 TYR A N 1
ATOM 748 C CA . TYR A 1 98 ? 11.223 -3.791 -5.013 1.00 97.31 98 TYR A CA 1
ATOM 749 C C . TYR A 1 98 ? 11.668 -2.542 -4.235 1.00 97.31 98 TYR A C 1
ATOM 751 O O . TYR A 1 98 ? 12.388 -1.720 -4.799 1.00 97.31 98 TYR A O 1
ATOM 759 N N . SER A 1 99 ? 11.344 -2.422 -2.942 1.00 97.88 99 SER A N 1
ATOM 760 C CA . SER A 1 99 ? 11.787 -1.298 -2.098 1.00 97.88 99 SER A CA 1
ATOM 761 C C . SER A 1 99 ? 13.297 -1.088 -2.112 1.00 97.88 99 SER A C 1
ATOM 763 O O . SER A 1 99 ? 13.751 0.053 -2.171 1.00 97.88 99 SER A O 1
ATOM 765 N N . ARG A 1 100 ? 14.086 -2.169 -2.142 1.00 97.62 100 ARG A N 1
ATOM 766 C CA . ARG A 1 100 ? 15.552 -2.079 -2.215 1.00 97.62 100 ARG A CA 1
ATOM 767 C C . ARG A 1 100 ? 16.047 -1.415 -3.506 1.00 97.62 100 ARG A C 1
ATOM 769 O O . ARG A 1 100 ? 17.061 -0.727 -3.481 1.00 97.62 100 ARG A O 1
ATOM 776 N N . THR A 1 101 ? 15.307 -1.530 -4.612 1.00 97.38 101 THR A N 1
ATOM 777 C CA . THR A 1 101 ? 15.646 -0.856 -5.886 1.00 97.38 101 THR A CA 1
ATOM 778 C C . THR A 1 101 ? 15.425 0.659 -5.847 1.00 97.38 101 THR A C 1
ATOM 780 O O . THR A 1 101 ? 16.008 1.398 -6.636 1.00 97.38 101 THR A O 1
ATOM 783 N N . VAL A 1 102 ? 14.612 1.133 -4.901 1.00 97.31 102 VAL A N 1
ATOM 784 C CA . VAL A 1 102 ? 14.253 2.544 -4.701 1.00 97.31 102 VAL A CA 1
ATOM 785 C C . VAL A 1 102 ? 14.618 3.013 -3.285 1.00 97.31 102 VAL A C 1
ATOM 787 O O . VAL A 1 102 ? 14.007 3.929 -2.742 1.00 97.31 102 VAL A O 1
ATOM 790 N N . ALA A 1 103 ? 15.636 2.395 -2.679 1.00 97.56 103 ALA A N 1
ATOM 791 C CA . ALA A 1 103 ? 15.966 2.549 -1.262 1.00 97.56 103 ALA A CA 1
ATOM 792 C C . ALA A 1 103 ? 16.266 3.994 -0.826 1.00 97.56 103 ALA A C 1
ATOM 794 O O . ALA A 1 103 ? 16.021 4.353 0.321 1.00 97.56 103 ALA A O 1
ATOM 795 N N . HIS A 1 104 ? 16.792 4.824 -1.726 1.00 97.50 104 HIS A N 1
ATOM 796 C CA . HIS A 1 104 ? 17.195 6.204 -1.443 1.00 97.50 104 HIS A CA 1
ATOM 797 C C . HIS A 1 104 ? 16.026 7.200 -1.432 1.00 97.50 104 HIS A C 1
ATOM 799 O O . HIS A 1 104 ? 16.208 8.341 -1.015 1.00 97.50 104 HIS A O 1
ATOM 805 N N . PHE A 1 105 ? 14.836 6.808 -1.902 1.00 97.25 105 PHE A N 1
ATOM 806 C CA . PHE A 1 105 ? 13.706 7.730 -1.962 1.00 97.25 105 PHE A CA 1
ATOM 807 C C . PHE A 1 105 ? 13.220 8.105 -0.553 1.00 97.25 105 PHE A C 1
ATOM 809 O O . PHE A 1 105 ? 13.082 7.220 0.299 1.00 97.25 105 PHE A O 1
ATOM 816 N N . PRO A 1 106 ? 12.920 9.394 -0.303 1.00 97.19 106 PRO A N 1
ATOM 817 C CA . PRO A 1 106 ? 12.356 9.827 0.967 1.00 97.19 106 PRO A CA 1
ATOM 818 C C . PRO A 1 106 ? 10.917 9.333 1.108 1.00 97.19 106 PRO A C 1
ATOM 820 O O . PRO A 1 106 ? 10.164 9.274 0.130 1.00 97.19 106 PRO A O 1
ATOM 823 N N . THR A 1 107 ? 10.512 9.028 2.336 1.00 97.00 107 THR A N 1
ATOM 824 C CA . THR A 1 107 ? 9.134 8.637 2.642 1.00 97.00 107 THR A CA 1
ATOM 825 C C . THR A 1 107 ? 8.313 9.825 3.112 1.00 97.00 107 THR A C 1
ATOM 827 O O . THR A 1 107 ? 8.759 10.610 3.945 1.00 97.00 107 THR A O 1
ATOM 830 N N . ALA A 1 108 ? 7.097 9.955 2.590 1.00 93.56 108 ALA A N 1
ATOM 831 C CA . ALA A 1 108 ? 6.134 10.943 3.054 1.00 93.56 108 ALA A CA 1
ATOM 832 C C . ALA A 1 108 ? 4.718 10.545 2.638 1.00 93.56 108 ALA A C 1
ATOM 834 O O . ALA A 1 108 ? 4.502 10.077 1.516 1.00 93.56 108 ALA A O 1
ATOM 835 N N . VAL A 1 109 ? 3.740 10.831 3.497 1.00 91.44 109 VAL A N 1
ATOM 836 C CA . VAL A 1 109 ? 2.324 10.791 3.121 1.00 91.44 109 VAL A CA 1
ATOM 837 C C . VAL A 1 109 ? 2.062 11.938 2.142 1.00 91.44 109 VAL A C 1
ATOM 839 O O . VAL A 1 109 ? 2.111 13.111 2.502 1.00 91.44 109 VAL A O 1
ATOM 842 N N . LYS A 1 110 ? 1.820 11.602 0.874 1.00 88.00 110 LYS A N 1
ATOM 843 C CA . LYS A 1 110 ? 1.511 12.552 -0.207 1.00 88.00 110 LYS A CA 1
ATOM 844 C C . LYS A 1 110 ? 0.375 12.010 -1.061 1.00 88.00 110 LYS A C 1
ATOM 846 O O . LYS A 1 110 ? 0.165 10.801 -1.104 1.00 88.00 110 LYS A O 1
ATOM 851 N N . GLU A 1 111 ? -0.334 12.907 -1.750 1.00 87.69 111 GLU A N 1
ATOM 852 C CA . GLU A 1 111 ? -1.450 12.560 -2.647 1.00 87.69 111 GLU A CA 1
ATOM 853 C C . GLU A 1 111 ? -2.492 11.651 -1.968 1.00 87.69 111 GLU A C 1
ATOM 855 O O . GLU A 1 111 ? -2.955 10.676 -2.560 1.00 87.69 111 GLU A O 1
ATOM 860 N N . PHE A 1 112 ? -2.836 11.966 -0.710 1.00 87.94 112 PHE A N 1
ATOM 861 C CA . PHE A 1 112 ? -3.599 11.100 0.194 1.00 87.94 112 PHE A CA 1
ATOM 862 C C . PHE A 1 112 ? -4.798 10.436 -0.490 1.00 87.94 112 PHE A C 1
ATOM 864 O O . PHE A 1 112 ? -4.831 9.215 -0.575 1.00 87.94 112 PHE A O 1
ATOM 871 N N . LYS A 1 113 ? -5.704 11.219 -1.090 1.00 85.38 113 LYS A N 1
ATOM 872 C CA . LYS A 1 113 ? -6.912 10.719 -1.774 1.00 85.38 113 LYS A CA 1
ATOM 873 C C . LYS A 1 113 ? -6.649 9.588 -2.781 1.00 85.38 113 LYS A C 1
ATOM 875 O O . LYS A 1 113 ? -7.481 8.698 -2.918 1.00 85.38 113 LYS A O 1
ATOM 880 N N . TRP A 1 114 ? -5.526 9.632 -3.495 1.00 79.62 114 TRP A N 1
ATOM 881 C CA . TRP A 1 114 ? -5.231 8.736 -4.621 1.00 79.62 114 TRP A CA 1
ATOM 882 C C . TRP A 1 114 ? -4.259 7.607 -4.273 1.00 79.62 114 TRP A C 1
ATOM 884 O O . TRP A 1 114 ? -4.129 6.658 -5.043 1.00 79.62 114 TRP A O 1
ATOM 894 N N . ARG A 1 115 ? -3.564 7.714 -3.136 1.00 87.38 115 ARG A N 1
ATOM 895 C CA . ARG A 1 115 ? -2.630 6.700 -2.639 1.00 87.38 115 ARG A CA 1
ATOM 896 C C . ARG A 1 115 ? -3.194 6.062 -1.371 1.00 87.38 115 ARG A C 1
ATOM 898 O O . ARG A 1 115 ? -3.926 5.081 -1.410 1.00 87.38 115 ARG A O 1
ATOM 905 N N . ILE A 1 116 ? -2.891 6.678 -0.241 1.00 88.56 116 ILE A N 1
ATOM 906 C CA . ILE A 1 116 ? -3.067 6.108 1.096 1.00 88.56 116 ILE A CA 1
ATOM 907 C C . ILE A 1 116 ? -4.550 6.105 1.513 1.00 88.56 116 ILE A C 1
ATOM 909 O O . ILE A 1 116 ? -5.035 5.185 2.163 1.00 88.56 116 ILE A O 1
ATOM 913 N N . GLY A 1 117 ? -5.310 7.093 1.053 1.00 93.50 117 GLY A N 1
ATOM 914 C CA . GLY A 1 117 ? -6.688 7.351 1.455 1.00 93.50 117 GLY A CA 1
ATOM 915 C C . GLY A 1 117 ? -7.718 6.340 0.958 1.00 93.50 117 GLY A C 1
ATOM 916 O O . G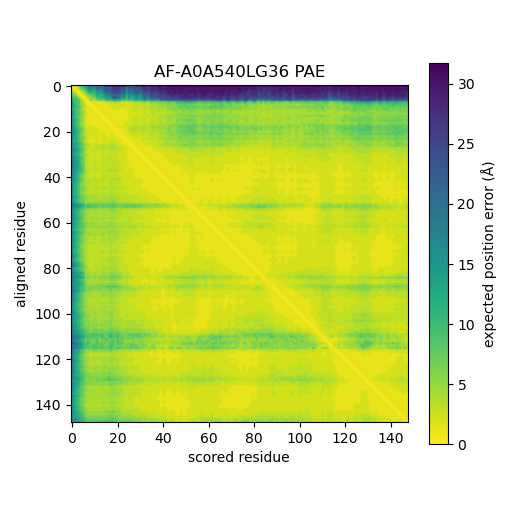LY A 1 117 ? -8.782 6.248 1.561 1.00 93.50 117 GLY A O 1
ATOM 917 N N . TRP A 1 118 ? -7.433 5.542 -0.080 1.00 96.50 118 TRP A N 1
ATOM 918 C CA . TRP A 1 118 ? -8.389 4.517 -0.519 1.00 96.50 118 TRP A CA 1
ATOM 919 C C . TRP A 1 118 ? -8.663 3.495 0.591 1.00 96.50 118 TRP A C 1
ATOM 921 O O . TRP A 1 118 ? -9.822 3.202 0.869 1.00 96.50 118 TRP A O 1
ATOM 931 N N . PHE A 1 119 ? -7.627 3.028 1.291 1.00 97.81 119 PHE A N 1
ATOM 932 C CA . PHE A 1 119 ? -7.791 2.097 2.410 1.00 97.81 119 PHE A CA 1
ATOM 933 C C . PHE A 1 119 ? -8.537 2.722 3.587 1.00 97.81 119 PHE A C 1
ATOM 935 O O . PHE A 1 119 ? -9.398 2.070 4.165 1.00 97.81 119 PHE A O 1
ATOM 942 N N . TYR A 1 120 ? -8.280 3.999 3.882 1.00 97.94 120 TYR A N 1
ATOM 943 C CA . TYR A 1 120 ? -9.026 4.725 4.911 1.00 97.94 120 TYR A CA 1
ATOM 944 C C . TYR A 1 120 ? -10.514 4.860 4.554 1.00 97.94 120 TYR A C 1
ATOM 946 O O . TYR A 1 120 ? -11.368 4.670 5.410 1.00 97.94 120 TYR A O 1
ATOM 954 N N . SER A 1 121 ? -10.850 5.069 3.276 1.00 97.38 121 SER A N 1
ATOM 955 C CA . SER A 1 121 ? -12.257 5.111 2.852 1.00 97.38 121 SER A CA 1
ATOM 956 C C . SER A 1 121 ? -12.989 3.773 3.044 1.00 97.38 121 SER A C 1
ATOM 958 O O . SER A 1 121 ? -14.199 3.762 3.275 1.00 97.38 121 SER A O 1
ATOM 960 N N . LEU A 1 122 ? -12.271 2.639 2.990 1.00 97.69 122 LEU A N 1
ATOM 961 C CA . LEU A 1 122 ? -12.840 1.327 3.329 1.00 97.69 122 LEU A CA 1
ATOM 962 C C . LEU A 1 122 ? -13.158 1.248 4.825 1.00 97.69 122 LEU A C 1
ATOM 964 O O . LEU A 1 122 ? -14.222 0.753 5.195 1.00 97.69 122 LEU A O 1
ATOM 968 N N . SER A 1 123 ? -12.265 1.780 5.662 1.00 98.12 123 SER A N 1
ATOM 969 C CA . SER A 1 123 ? -12.465 1.907 7.104 1.00 98.12 123 SER A CA 1
ATOM 970 C C . SER A 1 123 ? -13.668 2.773 7.447 1.00 98.12 123 SER A C 1
ATOM 972 O O . SER A 1 123 ? -14.554 2.326 8.172 1.00 98.12 123 SER A O 1
ATOM 974 N N . GLU A 1 124 ? -13.760 3.972 6.870 1.00 97.88 124 GLU A N 1
ATOM 975 C CA . GLU A 1 124 ? -14.894 4.877 7.080 1.00 97.88 124 GLU A CA 1
ATOM 976 C C . GLU A 1 124 ? -16.221 4.224 6.690 1.00 97.88 124 GLU A C 1
ATOM 978 O O . GLU A 1 124 ? -17.185 4.269 7.455 1.00 97.88 124 GLU A O 1
ATOM 983 N N . LYS A 1 125 ? -16.259 3.558 5.529 1.00 97.94 125 LYS A N 1
ATOM 984 C CA . LYS A 1 125 ? -17.446 2.838 5.063 1.00 97.94 125 LYS A CA 1
ATOM 985 C C . LYS A 1 125 ? -17.858 1.733 6.038 1.00 97.94 125 LYS A C 1
ATOM 987 O O . LYS A 1 125 ? -19.028 1.652 6.399 1.00 97.94 125 LYS A O 1
ATOM 992 N N . ALA A 1 126 ? -16.921 0.887 6.467 1.00 98.06 126 ALA A N 1
ATOM 993 C CA . ALA A 1 126 ? -17.218 -0.216 7.378 1.00 98.06 126 ALA A CA 1
ATOM 994 C C . ALA A 1 126 ? -17.735 0.290 8.733 1.00 98.06 126 ALA A C 1
ATOM 996 O O . ALA A 1 126 ? -18.755 -0.196 9.221 1.00 98.06 126 ALA A O 1
ATOM 997 N N . ILE A 1 127 ? -17.088 1.314 9.294 1.00 97.75 127 ILE A N 1
ATOM 998 C CA . ILE A 1 127 ? -17.479 1.919 10.572 1.00 97.75 127 ILE A CA 1
ATOM 999 C C . ILE A 1 127 ? -18.874 2.552 10.474 1.00 97.75 127 ILE A C 1
ATOM 1001 O O . ILE A 1 127 ? -19.694 2.356 11.369 1.00 97.75 127 ILE A O 1
ATOM 1005 N N . ALA A 1 128 ? -19.178 3.259 9.381 1.00 97.81 128 ALA A N 1
ATOM 1006 C CA . ALA A 1 128 ? -20.504 3.838 9.151 1.00 97.81 128 ALA A CA 1
ATOM 1007 C C . ALA A 1 128 ? -21.612 2.772 9.048 1.00 97.81 128 ALA A C 1
ATOM 1009 O O . ALA A 1 128 ? -22.754 3.023 9.425 1.00 97.81 128 ALA A O 1
ATOM 1010 N N . GLU A 1 129 ? -21.273 1.570 8.579 1.00 97.75 129 GLU A N 1
ATOM 1011 C CA . GLU A 1 129 ? -22.164 0.405 8.536 1.00 97.75 129 GLU A CA 1
ATOM 1012 C C . GLU A 1 129 ? -22.213 -0.375 9.870 1.00 97.75 129 GLU A C 1
ATOM 1014 O O . GLU A 1 129 ? -22.854 -1.425 9.941 1.00 97.75 129 GLU A O 1
ATOM 1019 N N . GLY A 1 130 ? -21.534 0.095 10.925 1.00 97.94 130 GLY A N 1
ATOM 1020 C CA . GLY A 1 130 ? -21.456 -0.579 12.227 1.00 97.94 130 GLY A CA 1
ATOM 1021 C C . GLY A 1 130 ? -20.573 -1.833 12.236 1.00 97.94 130 GLY A C 1
ATOM 1022 O O . GLY A 1 130 ? -20.687 -2.662 13.139 1.00 97.94 130 GLY A O 1
ATOM 1023 N N . LYS A 1 131 ? -19.709 -2.002 11.230 1.00 97.81 131 LYS A N 1
ATOM 1024 C CA . LYS A 1 131 ? -18.773 -3.126 11.109 1.00 97.81 131 LYS A CA 1
ATOM 1025 C C . LYS A 1 131 ? -17.405 -2.772 11.707 1.00 97.81 131 LYS A C 1
ATOM 1027 O O . LYS A 1 131 ? -17.070 -1.591 11.817 1.00 97.81 131 LYS A O 1
ATOM 1032 N N . PRO A 1 132 ? -16.586 -3.779 12.063 1.00 97.88 132 PRO A N 1
ATOM 1033 C CA . PRO A 1 132 ? -15.197 -3.552 12.442 1.00 97.88 132 PRO A CA 1
ATOM 1034 C C . PRO A 1 132 ? -14.403 -2.854 11.333 1.00 97.88 132 PRO A C 1
ATOM 1036 O O . PRO A 1 132 ? -14.660 -3.073 10.148 1.00 97.88 132 PRO A O 1
ATOM 1039 N N . ASP A 1 133 ? -13.409 -2.059 11.727 1.00 98.31 133 ASP A N 1
ATOM 1040 C CA . ASP A 1 133 ? -12.454 -1.461 10.795 1.00 98.31 133 ASP A CA 1
ATOM 1041 C C . ASP A 1 133 ? -11.637 -2.575 10.096 1.00 98.31 133 ASP A C 1
ATOM 1043 O O . ASP A 1 133 ? -10.993 -3.363 10.793 1.00 98.31 133 ASP A O 1
ATOM 1047 N N . PRO A 1 134 ? -11.651 -2.680 8.751 1.00 98.19 134 PRO A N 1
ATOM 1048 C CA . PRO A 1 134 ? -10.836 -3.632 7.999 1.00 98.19 134 PRO A CA 1
ATOM 1049 C C . PRO A 1 134 ? -9.336 -3.290 7.973 1.00 98.19 134 PRO A C 1
ATOM 1051 O O . PRO A 1 134 ? -8.538 -4.172 7.661 1.00 98.19 134 PRO A O 1
ATOM 1054 N N . CYS A 1 135 ? -8.953 -2.043 8.272 1.00 98.44 135 CYS A N 1
ATOM 1055 C CA . CYS A 1 135 ? -7.570 -1.556 8.257 1.00 98.44 135 CYS A CA 1
ATOM 1056 C C . CYS A 1 135 ? -7.200 -0.818 9.570 1.00 98.44 135 CYS A C 1
ATOM 1058 O O . CYS A 1 135 ? -6.840 0.366 9.534 1.00 98.44 135 CYS A O 1
ATOM 1060 N N . PRO A 1 136 ? -7.316 -1.456 10.751 1.00 98.44 136 PRO A N 1
ATOM 1061 C CA . PRO A 1 136 ? -7.185 -0.771 12.037 1.00 98.44 136 PRO A CA 1
ATOM 1062 C C . PRO A 1 136 ? -5.785 -0.198 12.301 1.00 98.44 136 PRO A C 1
ATOM 1064 O O . PRO A 1 136 ? -5.688 0.887 12.884 1.00 98.44 136 PRO A O 1
ATOM 1067 N N . LEU A 1 137 ? -4.701 -0.863 11.876 1.00 98.44 137 LEU A N 1
ATOM 1068 C CA . LEU A 1 137 ? -3.344 -0.320 12.003 1.00 98.44 137 LEU A CA 1
ATOM 1069 C C . LEU A 1 137 ? -3.196 0.918 11.128 1.00 98.44 137 LEU A C 1
ATOM 1071 O O . LEU A 1 137 ? -2.782 1.970 11.614 1.00 98.44 137 LEU A O 1
ATOM 1075 N N . HIS A 1 138 ? -3.590 0.815 9.859 1.00 98.25 138 HIS A N 1
ATOM 1076 C CA . HIS A 1 138 ? -3.544 1.919 8.910 1.00 98.25 138 HIS A CA 1
ATOM 1077 C C . HIS A 1 138 ? -4.309 3.148 9.424 1.00 98.25 138 HIS A C 1
ATOM 1079 O O . HIS A 1 138 ? -3.757 4.248 9.468 1.00 98.25 138 HIS A O 1
ATOM 1085 N N . THR A 1 139 ? -5.556 2.961 9.865 1.00 98.31 139 THR A N 1
ATOM 1086 C CA . THR A 1 139 ? -6.401 4.018 10.437 1.00 98.31 139 THR A CA 1
ATOM 1087 C C . THR A 1 139 ? -5.761 4.655 11.664 1.00 98.31 139 THR A C 1
ATOM 1089 O O . THR A 1 139 ? -5.708 5.881 11.769 1.00 98.31 139 THR A O 1
ATOM 1092 N N . THR A 1 140 ? -5.264 3.838 12.593 1.00 98.50 140 THR A N 1
ATOM 1093 C CA . THR A 1 140 ? -4.632 4.328 13.825 1.00 98.50 140 THR A CA 1
ATOM 1094 C C . THR A 1 140 ? -3.400 5.162 13.499 1.00 98.50 140 THR A C 1
ATOM 1096 O O . THR A 1 140 ? -3.260 6.285 13.971 1.00 98.50 140 THR A O 1
ATOM 1099 N N . TRP A 1 141 ? -2.539 4.667 12.613 1.00 98.19 141 TRP A N 1
ATOM 1100 C CA . TRP A 1 141 ? -1.295 5.341 12.261 1.00 98.19 141 TRP A CA 1
ATOM 1101 C C . TRP A 1 141 ? -1.514 6.645 11.494 1.00 98.19 141 TRP A C 1
ATOM 1103 O O . TRP A 1 141 ? -0.742 7.586 11.666 1.00 98.19 141 TRP A O 1
ATOM 1113 N N . LEU A 1 142 ? -2.567 6.733 10.677 1.00 97.56 142 LEU A N 1
ATOM 1114 C CA . LEU A 1 142 ? -2.961 7.991 10.043 1.00 97.56 142 LEU A CA 1
ATOM 1115 C C . LEU A 1 142 ? -3.421 9.042 11.060 1.00 97.56 142 LEU A C 1
ATOM 1117 O O . LEU A 1 142 ? -3.054 10.211 10.922 1.00 97.56 142 LEU A O 1
ATOM 1121 N N . LYS A 1 143 ? -4.177 8.628 12.084 1.00 97.44 143 LYS A N 1
ATOM 1122 C CA . LYS A 1 143 ? -4.626 9.505 13.178 1.00 97.44 143 LYS A CA 1
ATOM 1123 C C . LYS A 1 143 ? -3.461 9.967 14.052 1.00 97.44 143 LYS A C 1
ATOM 1125 O O . LYS A 1 143 ? -3.363 11.157 14.342 1.00 97.44 143 LYS A O 1
ATOM 1130 N N . ASP A 1 144 ? -2.538 9.067 14.403 1.00 97.38 144 ASP A N 1
ATOM 1131 C CA . ASP A 1 144 ? -1.320 9.398 15.164 1.00 97.38 144 ASP A CA 1
ATOM 1132 C C . ASP A 1 144 ? -0.509 10.508 14.472 1.00 97.38 144 ASP A C 1
ATOM 1134 O O . ASP A 1 144 ? 0.001 11.429 15.112 1.00 97.38 144 ASP A O 1
ATOM 1138 N N . LEU A 1 145 ? -0.427 10.436 13.140 1.00 95.38 145 LEU A N 1
ATOM 1139 C CA . LEU A 1 145 ? 0.263 11.409 12.295 1.00 95.38 145 LEU A CA 1
ATOM 1140 C C . LEU A 1 145 ? -0.566 12.659 11.971 1.00 95.38 145 LEU A C 1
ATOM 1142 O O . LEU A 1 145 ? -0.063 13.547 11.281 1.00 9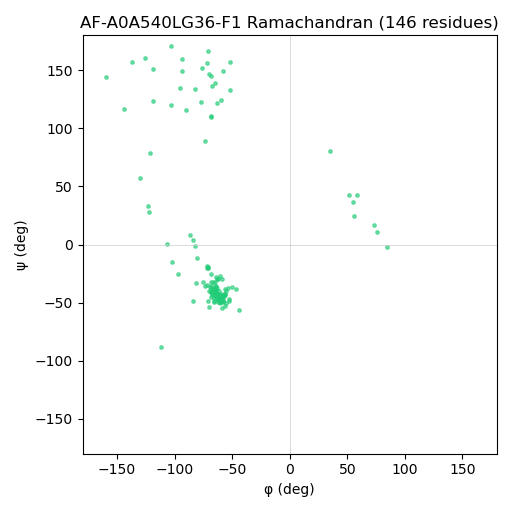5.38 145 LEU A O 1
ATOM 1146 N N . LYS A 1 146 ? -1.815 12.746 12.449 1.00 95.62 146 LYS A N 1
ATOM 1147 C CA . LYS A 1 146 ? -2.759 13.844 12.174 1.00 95.62 146 LYS A CA 1
ATOM 1148 C C . LYS A 1 146 ? -2.977 14.088 10.675 1.00 95.62 146 LYS A C 1
ATOM 1150 O O . LYS A 1 146 ? -3.088 15.230 10.230 1.00 95.62 146 LYS A O 1
ATOM 1155 N N . VAL A 1 147 ? -2.992 13.011 9.888 1.00 93.31 147 VAL A N 1
ATOM 1156 C CA . VAL A 1 147 ? -3.313 13.055 8.450 1.00 93.31 147 VAL A CA 1
ATOM 1157 C C . VAL A 1 147 ? -4.828 13.079 8.230 1.00 93.31 147 VAL A C 1
ATOM 1159 O O . VAL A 1 147 ? -5.291 13.685 7.263 1.00 93.31 147 VAL A O 1
ATOM 1162 N N . VAL A 1 148 ? -5.569 12.413 9.121 1.00 93.25 148 VAL A N 1
ATOM 1163 C CA . VAL A 1 148 ? -7.036 12.315 9.163 1.00 93.25 148 VAL A CA 1
ATOM 1164 C C . VAL A 1 148 ? -7.556 12.625 10.557 1.00 93.25 148 VAL A C 1
ATOM 1166 O O . VAL A 1 148 ? -6.760 12.498 11.518 1.00 93.25 148 VAL A O 1
#